Protein AF-A0A2S8R8K7-F1 (afdb_monomer)

Mean predicted aligned error: 15.46 Å

Solvent-accessible surface area (backbone atoms only — not comparable to full-atom values): 6442 Å² total; per-residue (Å²): 113,73,66,61,55,50,51,53,52,52,52,50,52,51,51,54,54,52,56,54,51,48,56,59,67,64,62,75,62,77,63,86,72,70,69,63,58,80,91,48,41,65,61,52,50,51,32,57,78,67,62,33,59,60,75,74,68,66,68,50,68,87,61,83,85,47,75,66,60,54,48,52,31,50,44,44,46,48,27,74,74,72,72,46,89,70,54,72,73,55,52,55,62,69,68,48,80,79,90,79,76,84,134

Structure (mmCIF, N/CA/C/O backbone):
data_AF-A0A2S8R8K7-F1
#
_entry.id   AF-A0A2S8R8K7-F1
#
loop_
_atom_site.group_PDB
_atom_site.id
_atom_site.type_symbol
_atom_site.label_atom_id
_atom_site.label_alt_id
_atom_site.label_comp_id
_atom_site.label_asym_id
_atom_site.label_entity_id
_atom_site.label_seq_id
_atom_site.pdbx_PDB_ins_code
_atom_site.Cartn_x
_atom_site.Cartn_y
_atom_site.Cartn_z
_atom_site.occupancy
_atom_site.B_iso_or_equiv
_atom_site.auth_seq_id
_atom_site.auth_comp_id
_atom_site.auth_asym_id
_atom_site.auth_atom_id
_atom_site.pdbx_PDB_model_num
ATOM 1 N N . MET A 1 1 ? 5.019 -6.413 54.679 1.00 50.59 1 MET A N 1
ATOM 2 C CA . MET A 1 1 ? 5.817 -5.694 53.654 1.00 50.59 1 MET A CA 1
ATOM 3 C C . MET A 1 1 ? 7.020 -6.461 53.074 1.00 50.59 1 MET A C 1
ATOM 5 O O . MET A 1 1 ? 7.475 -6.095 52.000 1.00 50.59 1 MET A O 1
ATOM 9 N N . LYS A 1 2 ? 7.555 -7.530 53.699 1.00 56.66 2 LYS A N 1
ATOM 10 C CA . LYS A 1 2 ? 8.681 -8.303 53.112 1.00 56.66 2 LYS A CA 1
ATOM 11 C C . LYS A 1 2 ? 8.299 -9.120 51.863 1.00 56.66 2 LYS A C 1
ATOM 13 O O . LYS A 1 2 ? 9.112 -9.244 50.956 1.00 56.66 2 LYS A O 1
ATOM 18 N N . LYS A 1 3 ? 7.071 -9.659 51.805 1.00 58.44 3 LYS A N 1
ATOM 19 C CA . LYS A 1 3 ? 6.581 -10.471 50.670 1.00 58.44 3 LYS A CA 1
ATOM 20 C C . LYS A 1 3 ? 6.329 -9.626 49.417 1.00 58.44 3 LYS A C 1
ATOM 22 O O . LYS A 1 3 ? 6.816 -9.982 48.355 1.00 58.44 3 LYS A O 1
ATOM 27 N N . THR A 1 4 ? 5.677 -8.471 49.561 1.00 70.06 4 THR A N 1
ATOM 28 C CA . THR A 1 4 ? 5.447 -7.527 48.455 1.00 70.06 4 THR A CA 1
ATOM 29 C C . THR A 1 4 ? 6.757 -7.022 47.859 1.00 70.06 4 THR A C 1
ATOM 31 O O . THR A 1 4 ? 6.925 -7.080 46.652 1.00 70.06 4 THR A O 1
ATOM 34 N N . ARG A 1 5 ? 7.744 -6.666 48.692 1.00 71.81 5 ARG A N 1
ATOM 35 C CA . ARG A 1 5 ? 9.066 -6.223 48.217 1.00 71.81 5 ARG A CA 1
ATOM 36 C C . ARG A 1 5 ? 9.827 -7.305 47.434 1.00 71.81 5 ARG A C 1
ATOM 38 O O . ARG A 1 5 ? 10.530 -6.979 46.486 1.00 71.81 5 ARG A O 1
ATOM 45 N N . ARG A 1 6 ? 9.668 -8.584 47.802 1.00 74.62 6 ARG A N 1
ATOM 46 C CA . ARG A 1 6 ? 10.246 -9.724 47.063 1.00 74.62 6 ARG A CA 1
ATOM 47 C C . ARG A 1 6 ? 9.554 -9.953 45.721 1.00 74.62 6 ARG A C 1
ATOM 49 O O . ARG A 1 6 ? 10.240 -10.213 44.743 1.00 74.62 6 ARG A O 1
ATOM 56 N N . ILE A 1 7 ? 8.229 -9.816 45.675 1.00 82.19 7 ILE A N 1
ATOM 57 C CA . ILE A 1 7 ? 7.450 -9.946 44.436 1.00 82.19 7 ILE A CA 1
ATOM 58 C C . ILE A 1 7 ? 7.823 -8.824 43.465 1.00 82.19 7 ILE A C 1
ATOM 60 O O . ILE A 1 7 ? 8.126 -9.105 42.314 1.00 82.19 7 ILE A O 1
ATOM 64 N N . THR A 1 8 ? 7.896 -7.574 43.932 1.00 81.19 8 THR A N 1
ATOM 65 C CA . THR A 1 8 ? 8.290 -6.437 43.085 1.00 81.19 8 THR A CA 1
ATOM 66 C C . THR A 1 8 ? 9.714 -6.586 42.548 1.00 81.19 8 THR A C 1
ATOM 68 O O . THR A 1 8 ? 9.954 -6.298 41.381 1.00 81.19 8 THR A O 1
ATOM 71 N N . ALA A 1 9 ? 10.653 -7.076 43.365 1.00 83.56 9 ALA A N 1
ATOM 72 C CA . ALA A 1 9 ? 12.026 -7.322 42.924 1.00 83.56 9 ALA A CA 1
ATOM 73 C C . ALA A 1 9 ? 12.112 -8.434 41.864 1.00 83.56 9 ALA A C 1
ATOM 75 O O . ALA A 1 9 ? 12.834 -8.287 40.884 1.00 83.56 9 ALA A O 1
ATOM 76 N N . LEU A 1 10 ? 11.344 -9.516 42.031 1.00 86.81 10 LEU A N 1
ATOM 77 C CA . LEU A 1 10 ? 11.236 -10.584 41.033 1.00 86.81 10 LEU A CA 1
ATOM 78 C C . LEU A 1 10 ? 10.653 -10.068 39.716 1.00 86.81 10 LEU A C 1
ATOM 80 O O . LEU A 1 10 ? 11.173 -10.379 38.652 1.00 86.81 10 LEU A O 1
ATOM 84 N N . LEU A 1 11 ? 9.612 -9.242 39.791 1.00 88.31 11 LEU A N 1
ATOM 85 C CA . LEU A 1 11 ? 8.938 -8.695 38.617 1.00 88.31 11 LEU A CA 1
ATOM 86 C C . LEU A 1 11 ? 9.860 -7.749 37.832 1.00 88.31 11 LEU A C 1
ATOM 88 O O . LEU A 1 11 ? 9.952 -7.853 36.613 1.00 88.31 11 LEU A O 1
ATOM 92 N N . LEU A 1 12 ? 10.619 -6.900 38.532 1.00 87.81 12 LEU A N 1
ATOM 93 C CA . LEU A 1 12 ? 11.641 -6.047 37.917 1.00 87.81 12 LEU A CA 1
ATOM 94 C C . LEU A 1 12 ? 12.767 -6.858 37.266 1.00 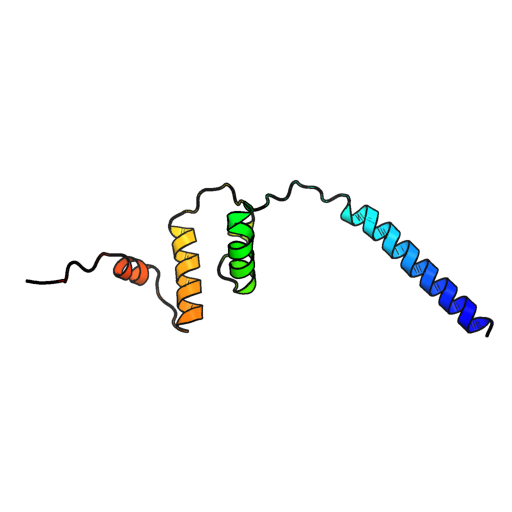87.81 12 LEU A C 1
ATOM 96 O O . LEU A 1 12 ? 13.188 -6.522 36.164 1.00 87.81 12 LEU A O 1
ATOM 100 N N . ALA A 1 13 ? 13.228 -7.935 37.906 1.00 87.19 13 ALA A N 1
ATOM 101 C CA . ALA A 1 13 ? 14.258 -8.801 37.336 1.00 87.19 13 ALA A CA 1
ATOM 102 C C . ALA A 1 13 ? 13.779 -9.493 36.049 1.00 87.19 13 ALA A C 1
ATOM 104 O O . ALA A 1 13 ? 14.522 -9.556 35.074 1.00 87.19 13 ALA A O 1
ATOM 105 N N . VAL A 1 14 ? 12.523 -9.952 36.018 1.00 87.56 14 VAL A N 1
ATOM 106 C CA . VAL A 1 14 ? 11.919 -10.552 34.819 1.00 87.56 14 VAL A CA 1
ATOM 107 C C . VAL A 1 14 ? 11.817 -9.529 33.686 1.00 87.56 14 VAL A C 1
ATOM 109 O O . VAL A 1 14 ? 12.230 -9.830 32.570 1.00 87.56 14 VAL A O 1
ATOM 112 N N . ILE A 1 15 ? 11.347 -8.308 33.969 1.00 86.81 15 ILE A N 1
ATOM 113 C CA . ILE A 1 15 ? 11.291 -7.227 32.970 1.00 86.81 15 ILE A CA 1
ATOM 114 C C . ILE A 1 15 ? 12.691 -6.938 32.413 1.00 86.81 15 ILE A C 1
ATOM 116 O O . ILE A 1 15 ? 12.856 -6.821 31.205 1.00 86.81 15 ILE A O 1
ATOM 120 N N . MET A 1 16 ? 13.709 -6.882 33.273 1.00 85.06 16 MET A N 1
ATOM 121 C CA . MET A 1 16 ? 15.082 -6.586 32.863 1.00 85.06 16 MET A CA 1
ATOM 122 C C . MET A 1 16 ? 15.662 -7.663 31.931 1.00 85.06 16 MET A C 1
ATOM 124 O O . MET A 1 16 ? 16.318 -7.328 30.949 1.00 85.06 16 MET A O 1
ATOM 128 N N . VAL A 1 17 ? 15.377 -8.944 32.193 1.00 83.00 17 VAL A N 1
ATOM 129 C CA . VAL A 1 17 ? 15.798 -10.064 31.330 1.00 83.00 17 VAL A CA 1
ATOM 130 C C . VAL A 1 17 ? 15.072 -10.042 29.983 1.00 83.00 17 VAL A C 1
ATOM 132 O O . VAL A 1 17 ? 15.698 -10.293 28.956 1.00 83.00 17 VAL A O 1
ATOM 135 N N . ILE A 1 18 ? 13.776 -9.713 29.967 1.00 78.50 18 ILE A N 1
ATOM 136 C CA . ILE A 1 18 ? 12.999 -9.589 28.723 1.00 78.50 18 ILE A CA 1
ATOM 137 C C . ILE A 1 18 ? 13.536 -8.431 27.873 1.00 78.50 18 ILE A C 1
ATOM 139 O O . ILE A 1 18 ? 13.751 -8.608 26.678 1.00 78.50 18 ILE A O 1
ATOM 143 N N . SER A 1 19 ? 13.816 -7.275 28.482 1.00 76.25 19 SER A N 1
ATOM 144 C CA . SER A 1 19 ? 14.397 -6.127 27.775 1.00 76.25 19 SER A CA 1
ATOM 145 C C . SER A 1 19 ? 15.774 -6.438 27.186 1.00 76.25 19 SER A C 1
ATOM 147 O O . SER A 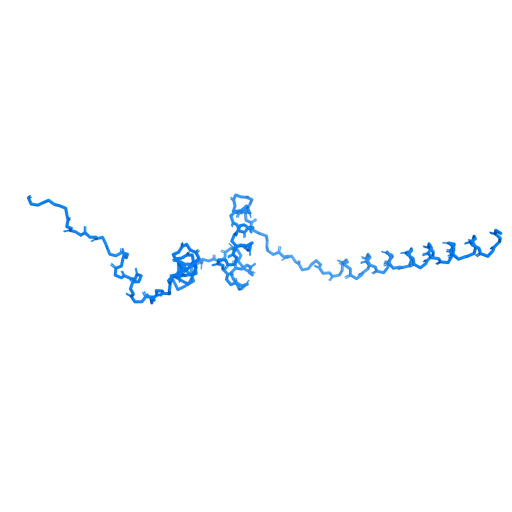1 19 ? 16.068 -5.992 26.082 1.00 76.25 19 SER A O 1
ATOM 149 N N . LEU A 1 20 ? 16.598 -7.223 27.891 1.00 70.50 20 LEU A N 1
ATOM 150 C CA . LEU A 1 20 ? 17.930 -7.612 27.420 1.00 70.50 20 LEU A CA 1
ATOM 151 C C . LEU A 1 20 ? 17.861 -8.587 26.232 1.00 70.50 20 LEU A C 1
ATOM 153 O O . LEU A 1 20 ? 18.597 -8.427 25.261 1.00 70.50 20 LEU A O 1
ATOM 157 N N . GLN A 1 21 ? 16.936 -9.552 26.270 1.00 64.69 21 GLN A N 1
ATOM 158 C CA . GLN A 1 21 ? 16.712 -10.467 25.145 1.00 64.69 21 GLN A CA 1
ATOM 159 C C . GLN A 1 21 ? 16.074 -9.765 23.939 1.00 64.69 21 GLN A C 1
ATOM 161 O O . GLN A 1 21 ? 16.411 -10.090 22.804 1.00 64.69 21 GLN A O 1
ATOM 166 N N . ALA A 1 22 ? 15.210 -8.7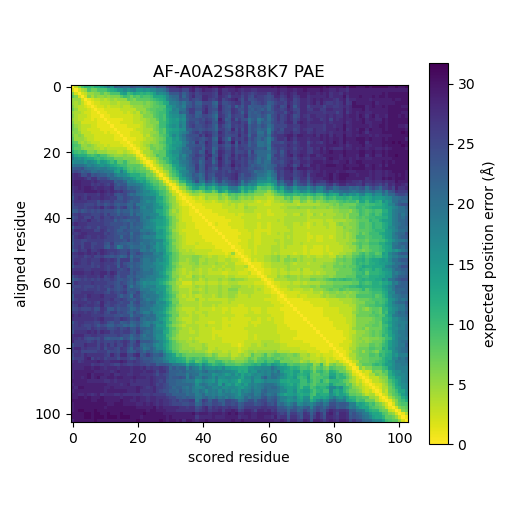67 24.155 1.00 59.69 22 ALA A N 1
ATOM 167 C CA . ALA A 1 22 ? 14.672 -7.959 23.064 1.00 59.69 22 ALA A CA 1
ATOM 168 C C . ALA A 1 22 ? 15.803 -7.265 22.285 1.00 59.69 22 ALA A C 1
ATOM 170 O O . ALA A 1 22 ? 15.830 -7.322 21.060 1.00 59.69 22 ALA A O 1
ATOM 171 N N . THR A 1 23 ? 16.798 -6.688 22.960 1.00 57.22 23 THR A N 1
ATOM 172 C CA . THR A 1 23 ? 17.924 -6.043 22.265 1.00 57.22 23 THR A CA 1
ATOM 173 C C . THR A 1 23 ? 18.735 -6.983 21.368 1.00 57.22 23 THR A C 1
ATOM 175 O O . THR A 1 23 ? 19.169 -6.546 20.309 1.00 57.22 23 THR A O 1
ATOM 178 N N . GLU A 1 24 ? 18.908 -8.259 21.727 1.00 51.66 24 GLU A N 1
ATOM 179 C CA . GLU A 1 24 ? 19.648 -9.220 20.888 1.00 51.66 24 GLU A CA 1
ATOM 180 C C . GLU A 1 24 ? 18.792 -9.794 19.746 1.00 51.66 24 GLU A C 1
ATOM 182 O O . GLU A 1 24 ? 19.288 -9.972 18.636 1.00 51.66 24 GLU A O 1
ATOM 187 N N . ILE A 1 25 ? 17.491 -10.009 19.974 1.00 54.06 25 ILE A N 1
ATOM 188 C CA . ILE A 1 25 ? 16.566 -10.528 18.950 1.00 54.06 25 ILE A CA 1
ATOM 189 C C . ILE A 1 25 ? 16.261 -9.463 17.879 1.00 54.06 25 ILE A C 1
ATOM 191 O O . ILE A 1 25 ? 16.145 -9.797 16.702 1.00 54.06 25 ILE A O 1
ATOM 195 N N . PHE A 1 26 ? 16.187 -8.179 18.252 1.00 51.41 26 PHE A N 1
ATOM 196 C CA . PHE A 1 26 ? 15.934 -7.076 17.312 1.00 51.41 26 PHE A CA 1
ATOM 197 C C . PHE A 1 26 ? 17.198 -6.551 16.606 1.00 51.41 26 PHE A C 1
ATOM 199 O O . PHE A 1 26 ? 17.083 -5.911 15.562 1.00 51.41 26 PHE A O 1
ATOM 206 N N . ALA A 1 27 ? 18.405 -6.828 17.116 1.00 50.53 27 ALA A N 1
ATOM 207 C CA . ALA A 1 27 ? 19.653 -6.385 16.483 1.00 50.53 27 ALA A CA 1
ATOM 208 C C . ALA A 1 27 ? 20.051 -7.214 15.247 1.00 50.53 27 ALA A C 1
ATOM 210 O O . ALA A 1 27 ? 20.833 -6.745 14.424 1.00 50.53 27 ALA A O 1
ATOM 211 N N . GLN A 1 28 ? 19.519 -8.431 15.085 1.00 46.44 28 GLN A N 1
ATOM 212 C CA . GLN A 1 28 ? 19.938 -9.351 14.019 1.00 46.44 28 GLN A CA 1
ATOM 213 C C . GLN A 1 28 ? 19.119 -9.231 12.716 1.00 46.44 28 GLN A C 1
ATOM 215 O O . GLN A 1 28 ? 19.341 -9.989 11.775 1.00 46.44 28 GLN A O 1
ATOM 220 N N . GLN A 1 29 ? 18.202 -8.262 12.624 1.00 46.22 29 GLN A N 1
ATOM 221 C CA . GLN A 1 29 ? 17.383 -7.999 11.432 1.00 46.22 29 GLN A CA 1
ATOM 222 C C . GLN A 1 29 ? 17.691 -6.647 10.772 1.00 46.22 29 GLN A C 1
ATOM 224 O O . GLN A 1 29 ? 16.813 -6.019 10.192 1.00 46.22 29 GLN A O 1
ATOM 229 N N . THR A 1 30 ? 18.947 -6.201 10.771 1.00 48.44 30 THR A N 1
ATOM 230 C CA . THR A 1 30 ? 19.377 -5.154 9.830 1.00 48.44 30 THR A CA 1
ATOM 231 C C . THR A 1 30 ? 19.654 -5.770 8.457 1.00 48.44 30 THR A C 1
ATOM 233 O O . THR A 1 30 ? 20.755 -5.658 7.921 1.00 48.44 30 THR A O 1
ATOM 236 N N . ALA A 1 31 ? 18.669 -6.466 7.885 1.00 55.66 31 ALA A N 1
ATOM 237 C CA . ALA A 1 31 ? 18.563 -6.429 6.436 1.00 55.66 31 ALA A CA 1
ATOM 238 C C . ALA A 1 31 ? 18.260 -4.965 6.105 1.00 55.66 31 ALA A C 1
ATOM 240 O O . ALA A 1 31 ? 17.440 -4.344 6.781 1.00 55.66 31 ALA A O 1
ATOM 241 N N . GLU A 1 32 ? 18.984 -4.384 5.159 1.00 58.38 32 GLU A N 1
ATOM 242 C CA . GLU A 1 32 ? 18.764 -3.017 4.702 1.00 58.38 32 GLU A CA 1
ATOM 243 C C . GLU A 1 32 ? 17.352 -2.958 4.096 1.00 58.38 32 GLU A C 1
ATOM 245 O O . GLU A 1 32 ? 17.144 -3.304 2.937 1.00 58.38 32 GLU A O 1
ATOM 250 N N . VAL A 1 33 ? 16.346 -2.666 4.929 1.00 65.81 33 VAL A N 1
ATOM 251 C CA . VAL A 1 33 ? 14.954 -2.572 4.490 1.00 65.81 33 VAL A CA 1
ATOM 252 C C . VAL A 1 33 ? 14.880 -1.338 3.620 1.00 65.81 33 VAL A C 1
ATOM 254 O O . VAL A 1 33 ? 15.016 -0.221 4.125 1.00 65.81 33 VAL A O 1
ATOM 257 N N . GLU A 1 34 ? 14.689 -1.553 2.323 1.00 73.31 34 GLU A N 1
ATOM 258 C CA . GLU A 1 34 ? 14.554 -0.492 1.340 1.00 73.31 34 GLU A CA 1
ATOM 259 C C . GLU A 1 34 ? 13.491 0.503 1.818 1.00 73.31 34 GLU A C 1
ATOM 261 O O . GLU A 1 34 ? 12.334 0.149 2.049 1.00 73.31 34 GLU A O 1
ATOM 266 N N . GLN A 1 35 ? 13.914 1.744 2.055 1.00 82.81 35 GLN A N 1
ATOM 267 C CA . GLN A 1 35 ? 13.029 2.804 2.517 1.00 82.81 35 GLN A CA 1
ATOM 268 C C . GLN A 1 35 ? 12.569 3.632 1.322 1.00 82.81 35 GLN A C 1
ATOM 270 O O . GLN A 1 35 ? 13.358 3.893 0.407 1.00 82.81 35 GLN A O 1
ATOM 275 N N . PRO A 1 36 ? 11.322 4.116 1.336 1.00 85.75 36 PRO A N 1
ATOM 276 C CA . PRO A 1 36 ? 10.892 5.050 0.323 1.00 85.75 36 PRO A CA 1
ATOM 277 C C . PRO A 1 36 ? 11.644 6.372 0.440 1.00 85.75 36 PRO A C 1
ATOM 279 O O . PRO A 1 36 ? 12.106 6.778 1.509 1.00 85.75 36 PRO A O 1
ATOM 282 N N . SER A 1 37 ? 11.724 7.090 -0.677 1.00 88.56 37 SER A N 1
ATOM 283 C CA . SER A 1 37 ? 12.248 8.454 -0.674 1.00 88.56 37 SER A CA 1
ATOM 284 C C . SER A 1 37 ? 11.436 9.345 0.273 1.00 88.56 37 SER A C 1
ATOM 286 O O . SER A 1 37 ? 10.212 9.244 0.323 1.00 88.56 37 SER A O 1
ATOM 288 N N . MET A 1 38 ? 12.100 10.277 0.966 1.00 90.12 38 MET A N 1
ATOM 289 C CA . MET A 1 38 ? 11.467 11.151 1.971 1.00 90.12 38 MET A CA 1
ATOM 290 C C . MET A 1 38 ? 10.216 11.885 1.471 1.00 90.12 38 MET A C 1
ATOM 292 O O . MET A 1 38 ? 9.274 12.071 2.232 1.00 90.12 38 MET A O 1
ATOM 296 N N . TRP A 1 39 ? 10.189 12.285 0.197 1.00 92.56 39 TRP A N 1
ATOM 297 C CA . TRP A 1 39 ? 9.039 12.974 -0.396 1.00 92.56 39 TRP A CA 1
ATOM 298 C C . TRP A 1 39 ? 7.810 12.063 -0.571 1.00 92.56 39 TRP A C 1
ATOM 300 O O . TRP A 1 39 ? 6.691 12.561 -0.612 1.00 92.56 39 TRP A O 1
ATOM 310 N N . ALA A 1 40 ? 8.008 10.746 -0.677 1.00 89.69 40 ALA A N 1
ATOM 311 C CA . ALA A 1 40 ? 6.958 9.754 -0.908 1.00 89.69 40 ALA A CA 1
ATOM 312 C C . ALA A 1 40 ? 6.472 9.083 0.387 1.00 89.69 40 ALA A C 1
ATOM 314 O O . ALA A 1 40 ? 5.451 8.399 0.376 1.00 89.69 40 ALA A O 1
ATOM 315 N N . LEU A 1 41 ? 7.194 9.274 1.496 1.00 89.38 41 LEU A N 1
ATOM 316 C CA . LEU A 1 41 ? 6.970 8.573 2.759 1.00 89.38 41 LEU A CA 1
ATOM 317 C C . LEU A 1 41 ? 5.549 8.765 3.298 1.00 89.38 41 LEU A C 1
ATOM 319 O O . LEU A 1 41 ? 4.883 7.786 3.622 1.00 89.38 41 LEU A O 1
ATOM 323 N N . GLU A 1 42 ? 5.063 10.006 3.340 1.00 90.62 42 GLU A N 1
ATOM 324 C CA . GLU A 1 42 ? 3.701 10.298 3.800 1.00 90.62 42 GLU A CA 1
ATOM 325 C C . GLU A 1 42 ? 2.651 9.645 2.889 1.00 90.62 42 GLU A C 1
ATOM 327 O O . GLU A 1 42 ? 1.721 9.001 3.370 1.00 90.62 42 GLU A O 1
ATOM 332 N N . GLY A 1 43 ? 2.824 9.746 1.568 1.00 88.75 43 GLY A N 1
ATOM 333 C CA . GLY A 1 43 ? 1.913 9.122 0.607 1.00 88.75 43 GLY A CA 1
ATOM 334 C C . GLY A 1 43 ? 1.843 7.605 0.780 1.00 88.75 43 GLY A C 1
ATOM 335 O O . GLY A 1 43 ? 0.759 7.033 0.801 1.00 88.75 43 GLY A O 1
ATOM 336 N N . ILE A 1 44 ? 2.989 6.956 0.985 1.00 89.31 44 ILE A N 1
ATOM 337 C CA . ILE A 1 44 ? 3.074 5.508 1.204 1.00 89.31 44 ILE A CA 1
ATOM 338 C C . ILE A 1 44 ? 2.426 5.100 2.527 1.00 89.31 44 ILE A C 1
ATOM 340 O O . ILE A 1 44 ? 1.706 4.102 2.561 1.00 89.31 44 ILE A O 1
ATOM 344 N N . GLN A 1 45 ? 2.611 5.885 3.593 1.00 89.06 45 GLN A N 1
ATOM 345 C CA . GLN A 1 45 ? 1.929 5.655 4.868 1.00 89.06 45 GLN A CA 1
ATOM 346 C C . GLN A 1 45 ? 0.409 5.711 4.705 1.00 89.06 45 GLN A C 1
ATOM 348 O O . GLN A 1 45 ? -0.285 4.809 5.171 1.00 89.06 45 GLN A O 1
ATOM 353 N N . TRP A 1 46 ? -0.113 6.719 4.003 1.00 89.25 46 TRP A N 1
ATOM 354 C CA . TRP A 1 46 ? -1.546 6.806 3.729 1.00 89.25 46 TRP A CA 1
ATOM 355 C C . TRP A 1 46 ? -2.039 5.653 2.859 1.00 89.25 46 TRP A C 1
ATOM 357 O O . TRP A 1 46 ? -3.084 5.077 3.157 1.00 89.25 46 TRP A O 1
ATOM 367 N N . CYS A 1 47 ? -1.276 5.255 1.841 1.00 89.31 47 CYS A N 1
ATOM 368 C CA . CYS A 1 47 ? -1.605 4.080 1.041 1.00 89.31 47 CYS A CA 1
ATOM 369 C C . CYS A 1 47 ? -1.697 2.810 1.894 1.00 89.31 47 CYS A C 1
ATOM 371 O O . CYS A 1 47 ? -2.608 2.020 1.673 1.00 89.31 47 CYS A O 1
ATOM 373 N N . ALA A 1 48 ? -0.810 2.628 2.876 1.00 87.75 48 ALA A N 1
ATOM 374 C CA . ALA A 1 48 ? -0.851 1.474 3.772 1.00 87.75 48 ALA A CA 1
ATOM 375 C C . ALA A 1 48 ? -2.057 1.532 4.725 1.00 87.75 48 ALA A C 1
ATOM 377 O O . ALA A 1 48 ? -2.782 0.551 4.859 1.00 87.75 48 ALA A O 1
ATOM 378 N N . VAL A 1 49 ? -2.322 2.694 5.336 1.00 89.69 49 VAL A N 1
ATOM 379 C CA . VAL A 1 49 ? -3.471 2.906 6.243 1.00 89.69 49 VAL A CA 1
ATOM 380 C C . VAL A 1 49 ? -4.799 2.644 5.540 1.00 89.69 49 VAL A C 1
ATOM 382 O O . VAL A 1 49 ? -5.710 2.060 6.123 1.00 89.69 49 VAL A O 1
ATOM 385 N N . TYR A 1 50 ? -4.914 3.083 4.290 1.00 87.69 50 TYR A N 1
ATOM 386 C CA . TYR A 1 50 ? -6.116 2.894 3.493 1.00 87.69 50 TYR A CA 1
ATOM 387 C C . TYR A 1 50 ? -6.104 1.605 2.679 1.00 87.69 50 TYR A C 1
ATOM 389 O O . TYR A 1 50 ? -7.058 1.389 1.937 1.00 87.69 50 TYR A O 1
ATOM 397 N N . GLU A 1 51 ? -5.092 0.747 2.823 1.00 90.31 51 GLU A N 1
ATOM 398 C CA . GLU A 1 51 ? -4.953 -0.518 2.089 1.00 90.31 51 GLU A CA 1
ATOM 399 C C . GLU A 1 51 ? -5.121 -0.325 0.568 1.00 90.31 51 GLU A C 1
ATOM 401 O O . GLU A 1 51 ? -5.867 -1.050 -0.087 1.00 90.31 51 GLU A O 1
ATOM 406 N N . LEU A 1 52 ? -4.497 0.720 0.01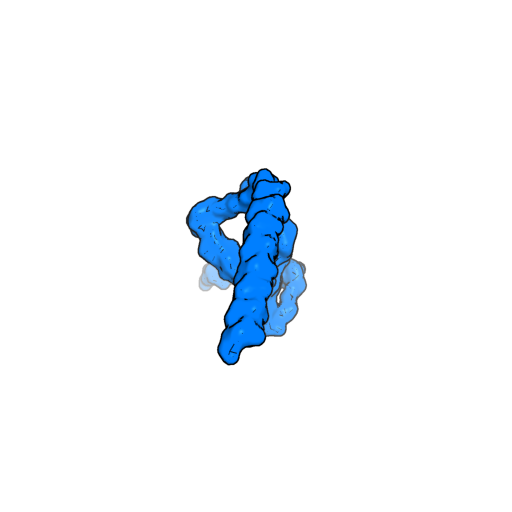1 1.00 89.25 52 LEU A N 1
ATOM 407 C CA . LEU A 1 52 ? -4.598 1.083 -1.410 1.00 89.25 52 LEU A CA 1
ATOM 408 C C . LEU A 1 52 ? -3.675 0.258 -2.309 1.00 89.25 52 LEU A C 1
ATOM 410 O O . LEU A 1 52 ? -3.895 0.204 -3.51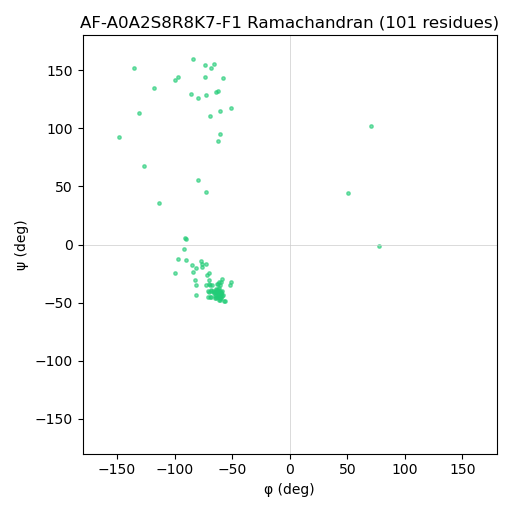6 1.00 89.25 52 LEU A O 1
ATOM 414 N N . ALA A 1 53 ? -2.639 -0.355 -1.743 1.00 86.31 53 ALA A N 1
ATOM 415 C CA . ALA A 1 53 ? -1.649 -1.128 -2.476 1.00 86.31 53 ALA A CA 1
ATOM 416 C C . ALA A 1 53 ? -1.351 -2.451 -1.762 1.00 86.31 53 ALA A C 1
ATOM 418 O O . ALA A 1 53 ? -1.486 -2.567 -0.543 1.00 86.31 53 ALA A O 1
ATOM 419 N N . GLN A 1 54 ? -0.963 -3.454 -2.549 1.00 82.69 54 GLN A N 1
ATOM 420 C CA . GLN A 1 54 ? -0.564 -4.773 -2.060 1.00 82.69 54 GLN A CA 1
ATOM 421 C C . GLN A 1 54 ? 0.818 -4.709 -1.401 1.00 82.69 54 GLN A C 1
ATOM 423 O O . GLN A 1 54 ? 1.634 -3.857 -1.750 1.00 82.69 54 GLN A O 1
ATOM 428 N N . GLU A 1 55 ? 1.097 -5.629 -0.475 1.00 81.06 55 GLU A N 1
ATOM 429 C CA . GLU A 1 55 ? 2.352 -5.641 0.290 1.00 81.06 55 GLU A CA 1
ATOM 430 C C . GLU A 1 55 ? 3.595 -5.751 -0.608 1.00 81.06 55 GLU A C 1
ATOM 432 O O . GLU A 1 55 ? 4.640 -5.172 -0.315 1.00 81.06 55 GLU A O 1
ATOM 437 N N . GLU A 1 56 ? 3.450 -6.401 -1.765 1.00 81.69 56 GLU A N 1
ATOM 438 C CA . GLU A 1 56 ? 4.495 -6.521 -2.784 1.00 81.69 56 GLU A CA 1
ATOM 439 C C . GLU A 1 56 ? 4.973 -5.157 -3.311 1.00 81.69 56 GLU A C 1
ATOM 441 O O . GLU A 1 56 ? 6.160 -4.994 -3.593 1.00 81.69 56 GLU A O 1
ATOM 446 N N . LEU A 1 57 ? 4.093 -4.148 -3.372 1.00 80.50 57 LEU A N 1
ATOM 447 C CA . LEU A 1 57 ? 4.453 -2.788 -3.794 1.00 80.50 57 LEU A CA 1
ATOM 448 C C . LEU A 1 57 ? 5.284 -2.037 -2.746 1.00 80.50 57 LEU A C 1
ATOM 450 O O . LEU A 1 57 ? 5.936 -1.048 -3.076 1.00 80.50 57 LEU A O 1
ATOM 454 N N . TYR A 1 58 ? 5.298 -2.510 -1.499 1.00 83.69 58 TYR A N 1
ATOM 455 C CA . TYR A 1 58 ? 6.130 -1.960 -0.429 1.00 83.69 58 TYR A CA 1
ATOM 456 C C . TYR A 1 58 ? 7.491 -2.656 -0.312 1.00 83.69 58 TYR A C 1
ATOM 458 O O . TYR A 1 58 ? 8.318 -2.236 0.496 1.00 83.69 58 TYR A O 1
ATOM 466 N N . ALA A 1 59 ? 7.737 -3.704 -1.106 1.00 83.31 59 ALA A N 1
ATOM 467 C CA . ALA A 1 59 ? 8.963 -4.492 -1.038 1.00 83.31 59 ALA A CA 1
ATOM 468 C C . ALA A 1 59 ? 10.131 -3.886 -1.836 1.00 83.31 59 ALA A C 1
ATOM 470 O O . ALA A 1 59 ? 11.281 -4.196 -1.534 1.00 83.31 59 ALA A O 1
ATOM 471 N N . ASN A 1 60 ? 9.856 -3.055 -2.853 1.00 85.44 60 ASN A N 1
ATOM 472 C CA . ASN A 1 60 ? 10.888 -2.449 -3.701 1.00 85.44 60 ASN A CA 1
ATOM 473 C C . ASN A 1 60 ? 10.479 -1.055 -4.214 1.00 85.44 60 ASN A C 1
ATOM 475 O O . ASN A 1 60 ? 9.851 -0.917 -5.268 1.00 85.44 60 ASN A O 1
ATOM 479 N N . TYR A 1 61 ? 10.869 -0.014 -3.477 1.00 85.88 61 TYR A N 1
ATOM 480 C CA . TYR A 1 61 ? 10.516 1.380 -3.773 1.00 85.88 61 TYR A CA 1
ATOM 481 C C . TYR A 1 61 ? 11.299 2.004 -4.935 1.00 85.88 61 TYR A C 1
ATOM 483 O O . TYR A 1 61 ? 10.902 3.052 -5.446 1.00 85.88 61 TYR A O 1
ATOM 491 N N . THR A 1 62 ? 12.418 1.407 -5.343 1.00 84.12 62 THR A N 1
ATOM 492 C CA . THR A 1 62 ? 13.250 1.880 -6.460 1.00 84.12 62 THR A CA 1
ATOM 493 C C . THR A 1 62 ? 12.845 1.280 -7.806 1.00 84.12 62 THR A C 1
ATOM 495 O O . THR A 1 62 ? 13.257 1.783 -8.858 1.00 84.12 62 THR A O 1
ATOM 498 N N . SER A 1 63 ? 12.019 0.235 -7.799 1.00 86.62 63 SER A N 1
ATOM 499 C CA . SER A 1 63 ? 11.473 -0.376 -9.004 1.00 86.62 63 SER A CA 1
ATOM 500 C C . SER A 1 63 ? 10.481 0.545 -9.722 1.00 86.62 63 SER A C 1
ATOM 502 O O . SER A 1 63 ? 9.831 1.414 -9.139 1.00 86.62 63 SER A O 1
ATOM 504 N N . LYS A 1 64 ? 10.379 0.379 -11.044 1.00 87.31 64 LYS A N 1
ATOM 505 C CA . LYS A 1 64 ? 9.371 1.089 -11.833 1.00 87.31 64 LYS A CA 1
ATOM 506 C C . LYS A 1 64 ? 8.033 0.384 -11.677 1.00 87.31 64 LYS A C 1
ATOM 508 O O . LYS A 1 64 ? 7.936 -0.791 -12.015 1.00 87.31 64 LYS A O 1
ATOM 513 N N . VAL A 1 65 ? 7.015 1.144 -11.289 1.00 87.44 65 VAL A N 1
ATOM 514 C CA . VAL A 1 65 ? 5.623 0.687 -11.286 1.00 87.44 65 VAL A CA 1
ATOM 515 C C . VAL A 1 65 ? 5.179 0.358 -12.712 1.00 87.44 65 VAL A C 1
ATOM 517 O O . VAL A 1 65 ? 5.386 1.136 -13.650 1.00 87.44 65 VAL A O 1
ATOM 520 N N . THR A 1 66 ? 4.562 -0.803 -12.873 1.00 88.75 66 THR A N 1
ATOM 521 C CA . THR A 1 66 ? 3.947 -1.268 -14.115 1.00 88.75 66 THR A CA 1
ATOM 522 C C . THR A 1 66 ? 2.524 -0.727 -14.269 1.00 88.75 66 THR A C 1
ATOM 524 O O . THR A 1 66 ? 1.862 -0.350 -13.301 1.00 88.75 66 THR A O 1
ATOM 527 N N . CYS A 1 67 ? 2.006 -0.715 -15.501 1.00 85.06 67 CYS A N 1
ATOM 528 C CA . CYS A 1 67 ? 0.620 -0.302 -15.745 1.00 85.06 67 CYS A CA 1
ATOM 529 C C . CYS A 1 67 ? -0.397 -1.199 -15.024 1.00 85.06 67 CYS A C 1
ATOM 531 O O . CYS A 1 67 ? -1.450 -0.717 -14.622 1.00 85.06 67 CYS A O 1
ATOM 533 N N . GLU A 1 68 ? -0.089 -2.486 -14.858 1.00 85.06 68 GLU A N 1
ATOM 534 C CA . GLU A 1 68 ? -0.963 -3.433 -14.164 1.00 85.06 68 GLU A CA 1
ATOM 535 C C . GLU A 1 68 ? -1.049 -3.121 -12.665 1.00 85.06 68 GLU A C 1
ATOM 537 O O . GLU A 1 68 ? -2.141 -3.067 -12.104 1.00 85.06 68 GLU A O 1
ATOM 542 N N . GLU A 1 69 ? 0.087 -2.856 -12.020 1.00 86.44 69 GLU A N 1
ATOM 543 C CA . GLU A 1 69 ? 0.136 -2.453 -10.610 1.00 86.44 69 GLU A CA 1
ATOM 544 C C . GLU A 1 69 ? -0.609 -1.137 -10.376 1.00 86.44 69 GLU A C 1
ATOM 546 O O . GLU A 1 69 ? -1.406 -1.028 -9.445 1.00 86.44 69 GLU A O 1
ATOM 551 N N . LEU A 1 70 ? -0.416 -0.154 -11.261 1.00 87.88 70 LEU A N 1
ATOM 552 C CA . LEU A 1 70 ? -1.131 1.118 -11.182 1.00 87.88 70 LEU A CA 1
ATOM 553 C C . LEU A 1 70 ? -2.646 0.944 -11.377 1.00 87.88 70 LEU A C 1
ATOM 555 O O . LEU A 1 70 ? -3.436 1.604 -10.695 1.00 87.88 70 LEU A O 1
ATOM 559 N N . ALA A 1 71 ? -3.061 0.057 -12.285 1.00 86.62 71 ALA A N 1
ATOM 560 C CA . ALA A 1 71 ? -4.469 -0.248 -12.513 1.00 86.62 71 ALA A CA 1
ATOM 561 C C . ALA A 1 71 ? -5.115 -0.880 -11.271 1.00 86.62 71 ALA A C 1
ATOM 563 O O . ALA A 1 71 ? -6.190 -0.442 -10.870 1.00 86.62 71 ALA A O 1
ATOM 564 N N . LYS A 1 72 ? -4.432 -1.822 -10.606 1.00 87.06 72 LYS A N 1
ATOM 565 C CA . LYS A 1 72 ? -4.905 -2.442 -9.354 1.00 87.06 72 LYS A CA 1
ATOM 566 C C . LYS A 1 72 ? -5.090 -1.420 -8.233 1.00 87.06 72 LYS A C 1
ATOM 568 O O . LYS A 1 72 ? -6.126 -1.408 -7.575 1.00 87.06 72 LYS A O 1
ATOM 573 N N . VAL A 1 73 ? -4.122 -0.521 -8.039 1.00 89.31 73 VAL A N 1
ATOM 574 C CA . VAL A 1 73 ? -4.241 0.562 -7.041 1.00 89.31 73 VAL A CA 1
ATOM 575 C C . VAL A 1 73 ? -5.434 1.467 -7.362 1.00 89.31 73 VAL A C 1
ATOM 577 O O . VAL A 1 73 ? -6.175 1.874 -6.467 1.00 89.31 73 VAL A O 1
ATOM 580 N N . SER A 1 74 ? -5.650 1.753 -8.647 1.00 88.50 74 SER A N 1
ATOM 581 C CA . SER A 1 74 ? -6.751 2.602 -9.114 1.00 88.50 74 SER A CA 1
ATOM 582 C C . SER A 1 74 ? -8.121 1.942 -8.920 1.00 88.50 74 SER A C 1
ATOM 584 O O . SER A 1 74 ? -9.062 2.614 -8.505 1.00 88.50 74 SER A O 1
ATOM 586 N N . GLU A 1 75 ? -8.231 0.634 -9.155 1.00 87.62 75 GLU A N 1
ATOM 587 C CA . GLU A 1 75 ? -9.431 -0.168 -8.882 1.00 87.62 75 GLU A CA 1
ATOM 588 C C . GLU A 1 75 ? -9.781 -0.152 -7.386 1.00 87.62 75 GLU A C 1
ATOM 590 O O . GLU A 1 75 ? -10.919 0.141 -7.010 1.00 87.62 75 GLU A O 1
ATOM 595 N N . ILE A 1 76 ? -8.791 -0.385 -6.515 1.00 90.25 76 ILE A N 1
ATOM 596 C CA . ILE A 1 76 ? -8.979 -0.353 -5.057 1.00 90.25 76 ILE A CA 1
ATOM 597 C C . ILE A 1 76 ? -9.419 1.039 -4.595 1.00 90.25 76 ILE A C 1
ATOM 599 O O . ILE A 1 76 ? -10.347 1.167 -3.790 1.00 90.25 76 ILE A O 1
ATOM 603 N N . LEU A 1 77 ? -8.772 2.087 -5.108 1.00 90.31 77 LEU A N 1
ATOM 604 C CA . LEU A 1 77 ? -9.119 3.467 -4.793 1.00 90.31 77 LEU A CA 1
ATOM 605 C C . LEU A 1 77 ? -10.554 3.789 -5.220 1.00 90.31 77 LEU A C 1
ATOM 607 O O . LEU A 1 77 ? -11.324 4.323 -4.421 1.00 90.31 77 LEU A O 1
ATOM 611 N N . TYR A 1 78 ? -10.923 3.434 -6.453 1.00 89.44 78 TYR A N 1
ATOM 612 C CA . TYR A 1 78 ? -12.271 3.638 -6.974 1.00 89.44 78 TYR A CA 1
ATOM 613 C C . TYR A 1 78 ? -13.309 2.960 -6.081 1.00 89.44 78 TYR A C 1
ATOM 615 O O . TYR A 1 78 ? -14.253 3.614 -5.635 1.00 89.44 78 TYR A O 1
ATOM 623 N N . LYS A 1 79 ? -13.082 1.689 -5.733 1.00 90.00 79 LYS A N 1
ATOM 624 C CA . LYS A 1 79 ? -13.956 0.924 -4.842 1.00 90.00 79 LYS A CA 1
ATOM 625 C C . LYS A 1 79 ? -14.091 1.561 -3.465 1.00 90.00 79 LYS A C 1
ATOM 627 O O . LYS A 1 79 ? -15.189 1.617 -2.923 1.00 90.00 79 LYS A O 1
ATOM 632 N N . LYS A 1 80 ? -13.003 2.068 -2.881 1.00 89.81 80 LYS A N 1
ATOM 633 C CA . LYS A 1 80 ? -13.047 2.708 -1.555 1.00 89.81 80 LYS A CA 1
ATOM 634 C C . LYS A 1 80 ? -13.769 4.058 -1.567 1.00 89.81 80 LYS A C 1
ATOM 636 O O . LYS A 1 80 ? -14.378 4.408 -0.561 1.00 89.81 80 LYS A O 1
ATOM 641 N N . ILE A 1 81 ? -13.726 4.799 -2.676 1.00 90.88 81 ILE A N 1
ATOM 642 C CA . ILE A 1 81 ? -14.414 6.093 -2.809 1.00 90.88 81 ILE A CA 1
ATOM 643 C C . ILE A 1 81 ? -15.900 5.913 -3.140 1.00 90.88 81 ILE A C 1
ATOM 645 O O . ILE A 1 81 ? -16.739 6.623 -2.590 1.00 90.88 81 ILE A O 1
ATOM 649 N N . THR A 1 82 ? -16.227 4.997 -4.051 1.00 90.81 82 THR A N 1
ATOM 650 C CA . THR A 1 82 ? -17.582 4.858 -4.613 1.00 90.8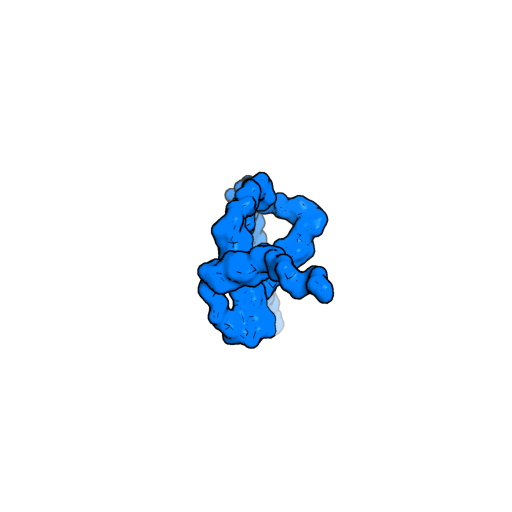1 82 THR A CA 1
ATOM 651 C C . THR A 1 82 ? -18.395 3.740 -3.965 1.00 90.81 82 THR A C 1
ATOM 653 O O . THR A 1 82 ? -19.620 3.791 -3.967 1.00 90.81 82 THR A O 1
ATOM 656 N N . GLY A 1 83 ? -17.728 2.738 -3.388 1.00 91.00 83 GLY A N 1
ATOM 657 C CA . GLY A 1 83 ? -18.346 1.488 -2.950 1.00 91.00 83 GLY A CA 1
ATOM 658 C C . GLY A 1 83 ? -18.630 0.502 -4.088 1.00 91.00 83 GLY A C 1
ATOM 659 O O . GLY A 1 83 ? -19.109 -0.598 -3.814 1.00 91.00 83 GLY A O 1
ATOM 660 N N . GLU A 1 84 ? -18.335 0.863 -5.338 1.00 87.00 84 GLU A N 1
ATOM 661 C CA . GLU A 1 84 ? -18.620 0.060 -6.527 1.00 87.00 84 GLU A CA 1
ATOM 662 C C . GLU A 1 84 ? -17.366 -0.691 -6.996 1.00 87.00 84 GLU A C 1
ATOM 664 O O . GLU A 1 84 ? -16.247 -0.180 -6.941 1.00 87.00 84 GLU A O 1
ATOM 669 N N . GLU A 1 85 ? -17.543 -1.934 -7.447 1.00 84.06 85 GLU A N 1
ATOM 670 C CA . GLU A 1 85 ? -16.483 -2.675 -8.133 1.00 84.06 85 GLU A CA 1
ATOM 671 C C . GLU A 1 85 ? -16.511 -2.314 -9.615 1.00 84.06 85 GLU A C 1
ATOM 673 O O . GLU A 1 85 ? -17.565 -2.364 -10.246 1.00 84.06 85 GLU A O 1
ATOM 678 N N . ILE A 1 86 ? -15.351 -1.957 -10.160 1.00 73.75 86 ILE A N 1
ATOM 679 C CA . ILE A 1 86 ? -15.183 -1.606 -11.567 1.00 73.75 86 ILE A CA 1
ATOM 680 C C . ILE A 1 86 ? -14.225 -2.602 -12.204 1.00 73.75 86 ILE A C 1
ATOM 682 O O . ILE A 1 86 ? -13.184 -2.929 -11.635 1.00 73.75 86 ILE A O 1
ATOM 686 N N . SER A 1 87 ? -14.565 -3.104 -13.387 1.00 69.38 87 SER A N 1
ATOM 687 C CA . SER A 1 87 ? -13.643 -3.982 -14.099 1.00 69.38 87 SER A CA 1
ATOM 688 C C . SER A 1 87 ? -12.489 -3.164 -14.681 1.00 69.38 87 SER A C 1
ATOM 690 O O . SER A 1 87 ? -12.693 -2.067 -15.201 1.00 69.38 87 SER A O 1
ATOM 692 N N . ILE A 1 88 ? -11.275 -3.723 -14.705 1.00 64.31 88 ILE A N 1
ATOM 693 C CA . ILE A 1 88 ? -10.112 -3.126 -15.393 1.00 64.31 88 ILE A CA 1
ATOM 694 C C . ILE A 1 88 ? -10.454 -2.743 -16.847 1.00 64.31 88 ILE A C 1
ATOM 696 O O . ILE A 1 88 ? -9.956 -1.740 -17.357 1.00 64.31 88 ILE A O 1
ATOM 700 N N . SER A 1 89 ? -11.344 -3.500 -17.500 1.00 64.50 89 SER A N 1
ATOM 701 C CA . SER A 1 89 ? -11.800 -3.208 -18.863 1.00 64.50 89 SER A CA 1
ATOM 702 C C . SER A 1 89 ? -12.544 -1.868 -18.970 1.00 64.50 89 SER A C 1
ATOM 704 O O . SER A 1 89 ? -12.397 -1.173 -19.968 1.00 64.50 89 SER A O 1
ATOM 706 N N . GLU A 1 90 ? -13.282 -1.473 -17.931 1.00 64.62 90 GLU A N 1
ATOM 707 C CA . GLU A 1 90 ? -14.029 -0.210 -17.867 1.00 64.62 90 GLU A CA 1
ATOM 708 C C . GLU A 1 90 ? -13.121 0.967 -17.465 1.00 64.62 90 GLU A C 1
ATOM 710 O O . GLU A 1 90 ? -13.308 2.089 -17.935 1.00 64.62 90 GLU A O 1
ATOM 715 N N . LEU A 1 91 ? -12.071 0.720 -16.667 1.00 64.19 91 LEU A N 1
ATOM 716 C CA . LEU A 1 91 ? -11.037 1.725 -16.374 1.00 64.19 91 LEU A CA 1
ATOM 717 C C . LEU A 1 91 ? -10.278 2.165 -17.632 1.00 64.19 91 LEU A C 1
ATOM 719 O O . LEU A 1 91 ? -9.955 3.346 -17.779 1.00 64.19 91 LEU A O 1
ATOM 723 N N . VAL A 1 92 ? -9.993 1.231 -18.543 1.00 63.97 92 VAL A N 1
ATOM 724 C CA . VAL A 1 92 ? -9.338 1.542 -19.823 1.00 63.97 92 VAL A CA 1
ATOM 725 C C . VAL A 1 92 ? -10.221 2.4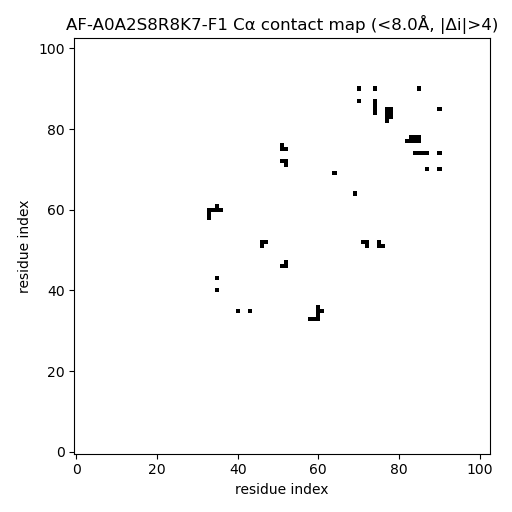62 -20.670 1.00 63.97 92 VAL A C 1
ATOM 727 O O . VAL A 1 92 ? -9.709 3.431 -21.236 1.00 63.97 92 VAL A O 1
ATOM 730 N N . ASP A 1 93 ? -11.535 2.237 -20.686 1.00 61.22 93 ASP A N 1
ATOM 731 C CA . ASP A 1 93 ? -12.489 3.080 -21.414 1.00 61.22 93 ASP A CA 1
ATOM 732 C C . ASP A 1 93 ? -12.617 4.490 -20.809 1.00 61.22 93 ASP A C 1
ATOM 734 O O . ASP A 1 93 ? -12.727 5.471 -21.548 1.00 61.22 93 ASP A O 1
ATOM 738 N N . LEU A 1 94 ? -12.515 4.625 -19.481 1.00 60.47 94 LEU A N 1
ATOM 739 C CA . LEU A 1 94 ? -12.484 5.922 -18.786 1.00 60.47 94 LEU A CA 1
ATOM 740 C C . LEU A 1 94 ? -11.166 6.687 -18.981 1.00 60.47 94 LEU A C 1
ATOM 742 O O . LEU A 1 94 ? -11.147 7.916 -18.906 1.00 60.47 94 LEU A O 1
ATOM 746 N N . SER A 1 95 ? -10.063 5.976 -19.231 1.00 59.72 95 SER A N 1
ATOM 747 C CA . SER A 1 95 ? -8.747 6.582 -19.476 1.00 59.72 95 SER A CA 1
ATOM 748 C C . SER A 1 95 ? -8.597 7.166 -20.885 1.00 59.72 95 SER A C 1
ATOM 750 O O . SER A 1 95 ? -7.671 7.943 -21.139 1.00 59.72 95 SER A O 1
ATOM 752 N N . GLN A 1 96 ? -9.501 6.821 -21.813 1.00 54.00 96 GLN A N 1
ATOM 753 C CA . GLN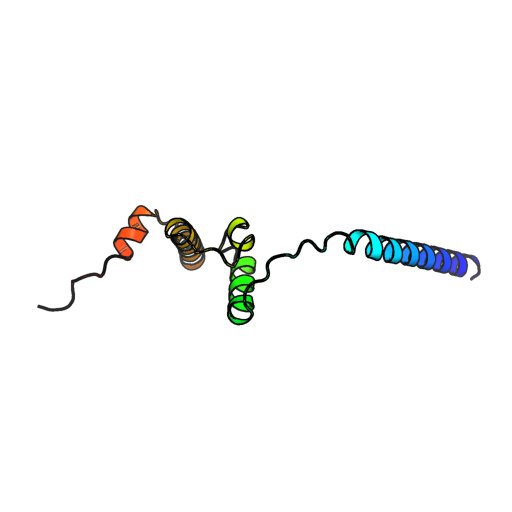 A 1 96 ? -9.485 7.412 -23.143 1.00 54.00 96 GLN A CA 1
ATOM 754 C C . GLN A 1 96 ? -9.979 8.862 -23.083 1.00 54.00 96 GLN A C 1
ATOM 756 O O . GLN A 1 96 ? -11.064 9.127 -22.560 1.00 54.00 96 GLN A O 1
ATOM 761 N N . PRO A 1 97 ? -9.230 9.828 -23.648 1.00 52.69 97 PRO A N 1
ATOM 762 C CA . PRO A 1 97 ? -9.692 11.204 -23.709 1.00 52.69 97 PRO A CA 1
ATOM 763 C C . PRO A 1 97 ? -10.995 11.248 -24.510 1.00 52.69 97 PRO A C 1
ATOM 765 O O . PRO A 1 97 ? -11.011 10.963 -25.710 1.00 52.69 97 PRO A O 1
ATOM 768 N N . GLN A 1 98 ? -12.091 11.617 -23.843 1.00 56.41 98 GLN A N 1
ATOM 769 C CA . GLN A 1 98 ? -13.375 11.895 -24.479 1.00 56.41 98 GLN A CA 1
ATOM 770 C C . GLN A 1 98 ? -13.170 13.058 -25.459 1.00 56.41 98 GLN A C 1
ATOM 772 O O . GLN A 1 98 ? -13.212 14.228 -25.082 1.00 56.41 98 GLN A O 1
ATOM 777 N N . ARG A 1 99 ? -12.923 12.750 -26.739 1.00 49.72 99 ARG A N 1
ATOM 778 C CA . ARG A 1 99 ? -12.847 13.722 -27.845 1.00 49.72 99 ARG A CA 1
ATOM 779 C C . ARG A 1 99 ? -14.236 14.255 -28.213 1.00 49.72 99 ARG A C 1
ATOM 781 O O . ARG A 1 99 ? -14.570 14.343 -29.383 1.00 49.72 99 ARG A O 1
ATOM 788 N N . ASN A 1 100 ? -15.044 14.609 -27.221 1.00 55.91 100 ASN A N 1
ATOM 789 C CA . ASN A 1 100 ? -16.373 15.171 -27.414 1.00 55.91 100 ASN A CA 1
ATOM 790 C C . ASN A 1 100 ? -16.472 16.484 -26.637 1.00 55.91 100 ASN A C 1
ATOM 792 O O . ASN A 1 100 ? -17.202 16.598 -25.658 1.00 55.91 100 ASN A O 1
ATOM 796 N N . ALA A 1 101 ? -15.722 17.486 -27.086 1.00 50.06 101 ALA A N 1
ATOM 797 C CA . ALA A 1 101 ? -16.020 18.871 -26.773 1.00 50.06 101 ALA A CA 1
ATOM 798 C C . ALA A 1 101 ? -15.988 19.684 -28.073 1.00 50.06 101 ALA A C 1
ATOM 800 O O . ALA A 1 101 ? -14.935 19.869 -28.681 1.00 50.06 101 ALA A O 1
ATOM 801 N N . THR A 1 102 ? -17.178 20.172 -28.434 1.00 49.84 102 THR A N 1
ATOM 802 C CA . THR A 1 102 ? -17.493 21.282 -29.352 1.00 49.84 102 THR A CA 1
ATOM 803 C C . THR A 1 102 ? -17.252 21.095 -30.855 1.00 49.84 102 THR A C 1
ATOM 805 O O . THR A 1 102 ? -16.143 21.248 -31.362 1.00 49.84 102 THR A O 1
ATOM 808 N N . MET A 1 103 ? -18.367 20.849 -31.553 1.00 39.53 103 MET A N 1
ATOM 809 C CA . MET A 1 103 ? -18.667 21.403 -32.876 1.00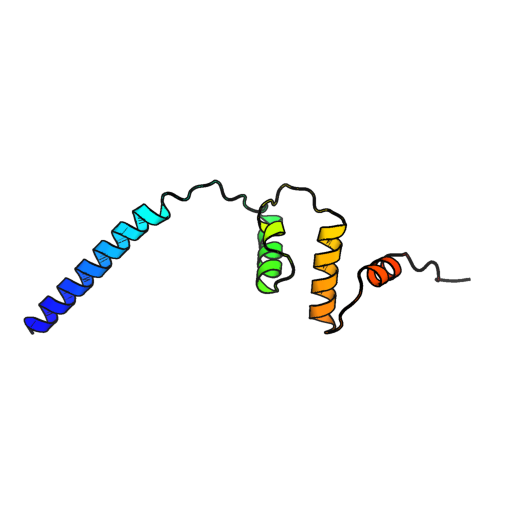 39.53 103 MET A CA 1
ATOM 810 C C . MET A 1 103 ? -19.346 22.766 -32.693 1.00 39.53 103 MET A C 1
ATOM 812 O O . MET A 1 103 ? -20.030 22.920 -31.652 1.00 39.53 103 MET A O 1
#

pLDDT: mean 76.18, std 14.83, range [39.53, 92.56]

Sequence (103 aa):
MKKTRRITALLLAVIMVISLQATEIFAQQTAEVEQPSMWALEGIQWCAVYELAQEELYANYTSKVTCEELAKVSEILYKKITGEEISISELVDLSQPQRNATM

Secondary structure (DSSP, 8-state):
-HHHHHHHHHHHHHHHHHHHHHHHHHHTT----PPPPTTTHHHHHHHHHTT-S-GGGGS-TTSPPPHHHHHHHHHHHHHHHHS----HHHHHHHHS----S--

Foldseek 3Di:
DVVVVVVVVVVVVVVVVVVVVCVVVVVVPPPVQDDADPVCNVVVVVCVVLVLADVVCSRDNPDDDDPVRVLSSVQSVCCVVPVDGDDSVVVVVVPDPPPDDDD

Radius of gyration: 25.26 Å; Cα contacts (8 Å, |Δi|>4): 34; chains: 1; bounding box: 39×32×86 Å

Organism: NCBI:txid1677857

Nearest PDB structures (foldseek):
  7u8o-assembly1_E  TM=4.651E-01  e=6.501E+00  Sus scrofa
  9b8p-assembly1_E  TM=4.826E-01  e=9.545E+00  Rattus norvegicus